Protein AF-A0A925ZG98-F1 (afdb_monomer_lite)

Structure (mmCIF, N/CA/C/O backbone):
data_AF-A0A925ZG98-F1
#
_entry.id   AF-A0A925ZG98-F1
#
loop_
_atom_site.group_PDB
_atom_site.id
_atom_site.type_symbol
_atom_site.label_atom_id
_atom_site.label_alt_id
_atom_site.label_comp_id
_atom_site.label_asym_id
_atom_site.label_entity_id
_atom_site.label_seq_id
_atom_site.pdbx_PDB_ins_code
_atom_site.Cartn_x
_atom_site.Cartn_y
_atom_site.Cartn_z
_atom_site.occupancy
_atom_site.B_iso_or_equiv
_atom_site.auth_seq_id
_atom_site.auth_comp_id
_atom_site.auth_asym_id
_atom_site.auth_atom_id
_atom_site.pdbx_PDB_model_num
ATOM 1 N N . MET A 1 1 ? 15.258 -13.639 16.857 1.00 62.75 1 MET A N 1
ATOM 2 C CA . MET A 1 1 ? 14.236 -13.199 17.836 1.00 62.75 1 MET A CA 1
ATOM 3 C C . MET A 1 1 ? 14.759 -13.497 19.232 1.00 62.75 1 MET A C 1
ATOM 5 O O . MET A 1 1 ? 15.133 -14.637 19.462 1.00 62.75 1 MET A O 1
ATOM 9 N N . THR A 1 2 ? 14.875 -12.512 20.128 1.00 89.50 2 THR A N 1
ATOM 10 C CA . THR A 1 2 ? 15.435 -12.712 21.483 1.00 89.50 2 THR A CA 1
ATOM 11 C C . THR A 1 2 ? 14.334 -12.697 22.547 1.00 89.50 2 THR A C 1
ATOM 13 O O . THR A 1 2 ? 13.261 -12.135 22.326 1.00 89.50 2 THR A O 1
ATOM 16 N N . PHE A 1 3 ? 14.594 -13.296 23.717 1.00 90.00 3 PHE A N 1
ATOM 17 C CA . PHE A 1 3 ? 13.674 -13.312 24.870 1.00 90.00 3 PHE A CA 1
ATOM 18 C C . PHE A 1 3 ? 13.149 -11.907 25.219 1.00 90.00 3 PHE A C 1
ATOM 20 O O . PHE A 1 3 ? 11.959 -11.721 25.458 1.00 90.00 3 PHE A O 1
ATOM 27 N N . ILE A 1 4 ? 14.021 -10.898 25.132 1.00 91.25 4 ILE A N 1
ATOM 28 C CA . ILE A 1 4 ? 13.688 -9.484 25.343 1.00 91.25 4 ILE A CA 1
ATOM 29 C C . ILE A 1 4 ? 12.605 -9.012 24.361 1.00 91.25 4 ILE A C 1
ATOM 31 O O . ILE A 1 4 ? 11.639 -8.372 24.775 1.00 91.25 4 ILE A O 1
ATOM 35 N N . THR A 1 5 ? 12.723 -9.361 23.074 1.00 87.31 5 THR A N 1
ATOM 36 C CA . THR A 1 5 ? 11.720 -9.021 22.052 1.00 87.31 5 THR A CA 1
ATOM 37 C C . THR A 1 5 ? 10.364 -9.646 22.372 1.00 87.31 5 THR A C 1
ATOM 39 O O . THR A 1 5 ? 9.339 -8.979 22.245 1.00 87.31 5 THR A O 1
ATOM 42 N N . VAL A 1 6 ? 10.352 -10.903 22.826 1.00 88.44 6 VAL A N 1
ATOM 43 C CA . VAL A 1 6 ? 9.119 -11.625 23.178 1.00 88.44 6 VAL A CA 1
ATOM 44 C C . VAL A 1 6 ? 8.432 -10.981 24.384 1.00 88.44 6 VAL A C 1
ATOM 46 O O . VAL A 1 6 ? 7.230 -10.727 24.337 1.00 88.44 6 VAL A O 1
ATOM 49 N N . VAL A 1 7 ? 9.184 -10.643 25.437 1.00 92.12 7 VAL A N 1
ATOM 50 C CA . VAL A 1 7 ? 8.639 -9.991 26.642 1.00 92.12 7 VAL A CA 1
ATOM 51 C C . VAL A 1 7 ? 8.071 -8.604 26.325 1.00 92.12 7 VAL A C 1
ATOM 53 O O . VAL A 1 7 ? 6.975 -8.267 26.784 1.00 92.12 7 VAL A O 1
ATOM 56 N N . LEU A 1 8 ? 8.771 -7.811 25.506 1.00 92.81 8 LEU A N 1
ATOM 57 C CA . LEU A 1 8 ? 8.288 -6.505 25.043 1.00 92.81 8 LEU A CA 1
ATOM 58 C C . LEU A 1 8 ? 7.000 -6.642 24.229 1.00 92.81 8 LEU A C 1
ATOM 60 O O . LEU A 1 8 ? 6.016 -5.960 24.519 1.00 92.81 8 LEU A O 1
ATOM 64 N N . PHE A 1 9 ? 6.987 -7.552 23.253 1.00 88.94 9 PHE A N 1
ATOM 65 C CA . PHE A 1 9 ? 5.820 -7.801 22.413 1.00 88.94 9 PHE A CA 1
ATOM 66 C C . PHE A 1 9 ? 4.604 -8.223 23.244 1.00 88.94 9 PHE A C 1
ATOM 68 O O . PHE A 1 9 ? 3.543 -7.610 23.127 1.00 88.94 9 PHE A O 1
ATOM 75 N N . LEU A 1 10 ? 4.763 -9.206 24.137 1.00 88.75 10 LEU A N 1
ATOM 76 C CA . LEU A 1 10 ? 3.681 -9.677 25.005 1.00 88.75 10 LEU A CA 1
ATOM 77 C C . LEU A 1 10 ? 3.183 -8.577 25.951 1.00 88.75 10 LEU A C 1
ATOM 79 O O . LEU A 1 10 ? 1.980 -8.459 26.170 1.00 88.75 10 LEU A O 1
ATOM 83 N N . SER A 1 11 ? 4.076 -7.727 26.463 1.00 90.81 11 SER A N 1
ATOM 84 C CA . SER A 1 11 ? 3.702 -6.595 27.323 1.00 90.81 11 SER A CA 1
ATOM 85 C C . SER A 1 11 ? 2.868 -5.548 26.582 1.00 90.81 11 SER A C 1
ATOM 87 O O . SER A 1 11 ? 1.875 -5.047 27.117 1.00 90.81 11 SER A O 1
ATOM 89 N N . VAL A 1 12 ? 3.250 -5.222 25.342 1.00 86.88 12 VAL A N 1
ATOM 90 C CA . VAL A 1 12 ? 2.480 -4.318 24.475 1.00 86.88 12 VAL A CA 1
ATOM 91 C C . VAL A 1 12 ? 1.137 -4.953 24.120 1.00 86.88 12 VAL A C 1
ATOM 93 O O . VAL A 1 12 ? 0.099 -4.314 24.300 1.00 86.88 12 VAL A O 1
ATOM 96 N N . ALA A 1 13 ? 1.137 -6.221 23.700 1.00 83.50 13 ALA A N 1
ATOM 97 C CA . ALA A 1 13 ? -0.067 -6.962 23.342 1.00 83.50 13 ALA A CA 1
ATOM 98 C C . ALA A 1 13 ? -1.059 -7.024 24.512 1.00 83.50 13 ALA A C 1
ATOM 100 O O . ALA A 1 13 ? -2.221 -6.666 24.339 1.00 83.50 13 ALA A O 1
ATOM 101 N N . ASN A 1 14 ? -0.607 -7.357 25.724 1.00 86.31 14 ASN A N 1
ATOM 102 C CA . ASN A 1 14 ? -1.468 -7.442 26.906 1.00 86.31 14 ASN A CA 1
ATOM 103 C C . ASN A 1 14 ? -2.130 -6.096 27.265 1.00 86.31 14 ASN A C 1
ATOM 105 O O . ASN A 1 14 ? -3.265 -6.058 27.732 1.00 86.31 14 ASN A O 1
ATOM 109 N N . LYS A 1 15 ? -1.464 -4.962 27.004 1.00 83.31 15 LYS A N 1
ATOM 110 C CA . LYS A 1 15 ? -2.055 -3.623 27.203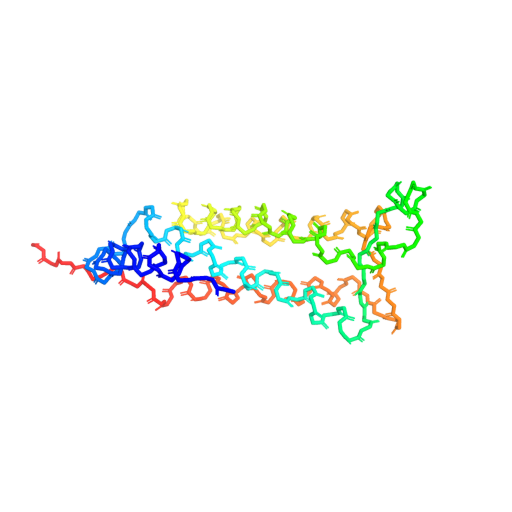 1.00 83.31 15 LYS A CA 1
ATOM 111 C C . LYS A 1 15 ? -2.991 -3.207 26.064 1.00 83.31 15 LYS A C 1
ATOM 113 O O . LYS A 1 15 ? -3.947 -2.462 26.294 1.00 83.31 15 LYS A O 1
ATOM 118 N N . TRP A 1 16 ? -2.712 -3.646 24.840 1.00 78.12 16 TRP A N 1
ATOM 119 C CA . TRP A 1 16 ? -3.431 -3.223 23.638 1.00 78.12 16 TRP A CA 1
ATOM 120 C C . TRP A 1 16 ? -4.683 -4.062 23.366 1.00 78.12 16 TRP A C 1
ATOM 122 O O . TRP A 1 16 ? -5.731 -3.519 23.014 1.00 78.12 16 TRP A O 1
ATOM 132 N N . PHE A 1 17 ? -4.610 -5.375 23.584 1.00 76.88 17 PHE A N 1
ATOM 133 C CA . PHE A 1 17 ? -5.681 -6.326 23.283 1.00 76.88 17 PHE A CA 1
ATOM 134 C C . PHE A 1 17 ? -6.986 -6.029 24.046 1.00 76.88 17 PHE A C 1
ATOM 136 O O . PHE A 1 17 ? -8.048 -6.004 23.422 1.00 76.88 17 PHE A O 1
ATOM 143 N N . PRO A 1 18 ? -6.964 -5.677 25.350 1.00 75.06 18 PRO A N 1
ATOM 144 C CA . PRO A 1 18 ? -8.177 -5.283 26.065 1.00 75.06 18 PRO A CA 1
ATOM 145 C C . PRO A 1 18 ? -8.789 -3.980 25.540 1.00 75.06 18 PRO A C 1
ATOM 147 O O . PRO A 1 18 ? -10.012 -3.837 25.553 1.00 75.06 18 PRO A O 1
ATOM 150 N N . LYS A 1 19 ? -7.967 -3.028 25.064 1.00 71.75 19 LYS A N 1
ATOM 151 C CA . LYS A 1 19 ? -8.457 -1.787 24.437 1.00 71.75 19 LYS A CA 1
ATOM 152 C C . LYS A 1 19 ? -9.140 -2.082 23.105 1.00 71.75 19 LYS A C 1
ATOM 154 O O . LYS A 1 19 ? -10.216 -1.548 22.855 1.00 71.75 19 LYS A O 1
ATOM 159 N N . MET A 1 20 ? -8.554 -2.972 22.306 1.00 68.25 20 MET A N 1
ATOM 160 C CA . MET A 1 20 ? -9.129 -3.438 21.045 1.00 68.25 20 MET A CA 1
ATOM 161 C C . MET A 1 20 ? -10.469 -4.152 21.262 1.00 68.25 20 MET A C 1
ATOM 163 O O . MET A 1 20 ? -11.435 -3.840 20.576 1.00 68.25 20 MET A O 1
ATOM 167 N N . ASN A 1 21 ? -10.547 -5.038 22.259 1.00 67.00 21 ASN A N 1
ATOM 168 C CA . ASN A 1 21 ? -11.744 -5.839 22.513 1.00 67.00 21 ASN A CA 1
ATOM 169 C C . ASN A 1 21 ? -12.887 -5.036 23.168 1.00 67.00 21 ASN A C 1
ATOM 171 O O . ASN A 1 21 ? -14.053 -5.290 22.903 1.00 67.00 21 ASN A O 1
ATOM 175 N N . LYS A 1 22 ? -12.579 -4.049 24.027 1.00 65.06 22 LYS A N 1
ATOM 176 C CA . LYS A 1 22 ? -13.607 -3.313 24.797 1.00 65.06 22 LYS A CA 1
ATOM 177 C C . LYS A 1 22 ? -14.003 -1.956 24.207 1.00 65.06 22 LYS A C 1
ATOM 179 O O . LYS A 1 22 ? -15.097 -1.479 24.499 1.00 65.06 22 LYS A O 1
ATOM 184 N N . ARG A 1 23 ? -13.115 -1.273 23.469 1.00 60.31 23 ARG A N 1
ATOM 185 C CA . ARG A 1 23 ? -13.353 0.074 22.909 1.00 60.31 23 ARG A CA 1
ATOM 186 C C . ARG A 1 23 ? -12.531 0.298 21.637 1.00 60.31 23 ARG A C 1
ATOM 188 O O . ARG A 1 23 ? -11.568 1.063 21.639 1.00 60.31 23 ARG A O 1
ATOM 195 N N . CYS A 1 24 ? -12.941 -0.305 20.525 1.00 63.34 24 CYS A N 1
ATOM 196 C CA . CYS A 1 24 ? -12.301 -0.072 19.227 1.00 63.34 24 CYS A CA 1
ATOM 197 C C . CYS A 1 24 ? -12.782 1.248 18.578 1.00 63.34 24 CYS A C 1
ATOM 199 O O . CYS A 1 24 ? -13.458 1.263 17.549 1.00 63.34 24 CYS A O 1
ATOM 201 N N . TYR A 1 25 ? -12.461 2.380 19.214 1.00 68.19 25 TYR A N 1
ATOM 202 C CA . TYR A 1 25 ? -12.841 3.724 18.764 1.00 68.19 25 TYR A CA 1
ATOM 203 C C . TYR A 1 25 ? -11.631 4.655 18.675 1.00 68.19 25 TYR A C 1
ATOM 205 O O . TYR A 1 25 ? -10.640 4.491 19.387 1.00 68.19 25 TYR A O 1
ATOM 213 N N . GLY A 1 26 ? -11.736 5.667 17.812 1.00 76.50 26 GLY A N 1
ATOM 214 C CA . GLY A 1 26 ? -10.731 6.721 17.678 1.00 76.50 26 GLY A CA 1
ATOM 215 C C . GLY A 1 26 ? -9.362 6.193 17.241 1.00 76.50 26 GLY A C 1
ATOM 216 O O . GLY A 1 26 ? -9.264 5.390 16.312 1.00 76.50 26 GLY A O 1
ATOM 217 N N . LEU A 1 27 ? -8.306 6.642 17.926 1.00 79.00 27 LEU A N 1
ATOM 218 C CA . LEU A 1 27 ? -6.907 6.382 17.563 1.00 79.00 27 LEU A CA 1
ATOM 219 C C . LEU A 1 27 ? -6.539 4.893 17.539 1.00 79.00 27 LEU A C 1
ATOM 221 O O . LEU A 1 27 ? -5.819 4.466 16.645 1.00 79.00 27 LEU A O 1
ATOM 225 N N . THR A 1 28 ? -7.047 4.080 18.470 1.00 80.69 28 THR A N 1
ATOM 226 C CA . THR A 1 28 ? -6.721 2.642 18.508 1.00 80.69 28 THR A CA 1
ATOM 227 C C . THR A 1 28 ? -7.207 1.923 17.251 1.00 80.69 28 THR A C 1
ATOM 229 O O . THR A 1 28 ? -6.475 1.115 16.687 1.00 80.69 28 THR A O 1
ATOM 232 N N . ARG A 1 29 ? -8.408 2.269 16.772 1.00 83.19 29 ARG A N 1
ATOM 233 C CA . ARG A 1 29 ? -8.957 1.754 15.513 1.00 83.19 29 ARG A CA 1
ATOM 234 C C . ARG A 1 29 ? -8.147 2.241 14.309 1.00 83.19 29 ARG A C 1
ATOM 236 O O . ARG A 1 29 ? -7.844 1.435 13.439 1.00 83.19 29 ARG A O 1
ATOM 243 N N . ALA A 1 30 ? -7.774 3.522 14.273 1.00 86.44 30 ALA A N 1
ATOM 244 C CA . ALA A 1 30 ? -6.972 4.081 13.182 1.00 86.44 30 ALA A CA 1
ATOM 245 C C . ALA A 1 30 ? -5.596 3.405 13.070 1.00 86.44 30 ALA A C 1
ATOM 247 O O . ALA A 1 30 ? -5.182 3.049 11.975 1.00 86.44 30 ALA A O 1
ATOM 248 N N . ILE A 1 31 ? -4.922 3.150 14.197 1.00 88.12 31 ILE A N 1
ATOM 249 C CA . ILE A 1 31 ? -3.618 2.473 14.209 1.00 88.12 31 ILE A CA 1
ATOM 250 C C . ILE A 1 31 ? -3.734 1.028 13.706 1.00 88.12 31 ILE A C 1
ATOM 252 O O . ILE A 1 31 ? -2.905 0.588 12.917 1.00 88.12 31 ILE A O 1
ATOM 256 N N . ILE A 1 32 ? -4.768 0.287 14.121 1.00 88.25 32 ILE A N 1
ATOM 257 C CA . ILE A 1 32 ? -4.996 -1.081 13.628 1.00 88.25 32 ILE A CA 1
ATOM 258 C C . ILE A 1 32 ? -5.220 -1.060 12.117 1.00 88.25 32 ILE A C 1
ATOM 260 O O . ILE A 1 32 ? -4.545 -1.780 11.383 1.00 88.25 32 ILE A O 1
ATOM 264 N N . TYR A 1 33 ? -6.124 -0.199 11.649 1.00 90.88 33 TYR A N 1
ATOM 265 C CA . TYR A 1 33 ? -6.393 -0.078 10.224 1.00 90.88 33 TYR A CA 1
ATOM 266 C C . TYR A 1 33 ? -5.190 0.427 9.432 1.00 90.88 33 TYR A C 1
ATOM 268 O O . TYR A 1 33 ? -5.056 0.050 8.281 1.00 90.88 33 TYR A O 1
ATOM 276 N N . TYR A 1 34 ? -4.277 1.186 10.034 1.00 93.06 34 TYR A N 1
ATOM 277 C CA . TYR A 1 34 ? -3.023 1.581 9.397 1.00 93.06 34 TYR A CA 1
ATOM 278 C C . TYR A 1 34 ? -2.112 0.388 9.121 1.00 93.06 34 TYR A C 1
ATOM 280 O O . TYR A 1 34 ? -1.632 0.2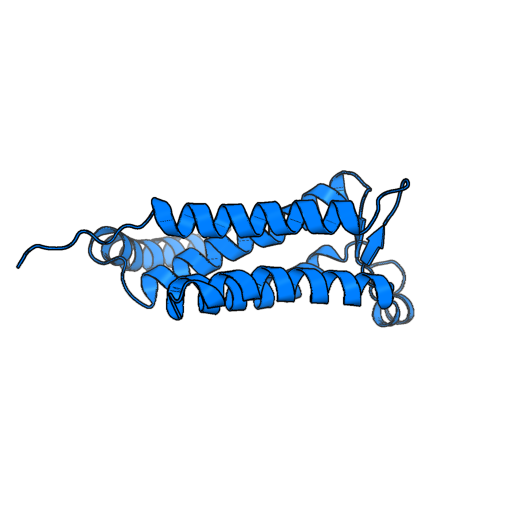33 8.002 1.00 93.06 34 TYR A O 1
ATOM 288 N N . PHE A 1 35 ? -1.941 -0.515 10.085 1.00 91.69 35 PHE A N 1
ATOM 289 C CA . PHE A 1 35 ? -1.173 -1.739 9.845 1.00 91.69 35 PHE A CA 1
ATOM 290 C C . PHE A 1 35 ? -1.861 -2.675 8.843 1.00 91.69 35 PHE A C 1
ATOM 292 O O . PHE A 1 35 ? -1.191 -3.280 8.010 1.00 91.69 35 PHE A O 1
ATOM 299 N N . VAL A 1 36 ? -3.194 -2.762 8.875 1.00 92.31 36 VAL A N 1
ATOM 300 C CA . VAL A 1 36 ? -3.963 -3.529 7.880 1.00 92.31 36 VAL A CA 1
ATOM 301 C C . VAL A 1 36 ? -3.815 -2.916 6.483 1.00 92.31 36 VAL A C 1
ATOM 303 O O . VAL A 1 36 ? -3.515 -3.636 5.535 1.00 92.31 36 VAL A O 1
ATOM 306 N N . ALA A 1 37 ? -3.960 -1.594 6.360 1.00 94.25 37 ALA A N 1
ATOM 307 C CA . ALA A 1 37 ? -3.766 -0.848 5.119 1.00 94.25 37 ALA A CA 1
ATOM 308 C C . ALA A 1 37 ? -2.357 -1.056 4.567 1.00 94.25 37 ALA A C 1
ATOM 310 O O . ALA A 1 37 ? -2.205 -1.298 3.376 1.00 94.25 37 ALA A O 1
ATOM 311 N N . MET A 1 38 ? -1.342 -1.029 5.434 1.00 94.69 38 MET A N 1
ATOM 312 C CA . MET A 1 38 ? 0.045 -1.289 5.057 1.00 94.69 38 MET A CA 1
ATOM 313 C C . MET A 1 38 ? 0.228 -2.649 4.403 1.00 94.69 38 MET A C 1
ATOM 315 O O . MET A 1 38 ? 0.831 -2.739 3.339 1.00 94.69 38 MET A O 1
ATOM 319 N N . ILE A 1 39 ? -0.305 -3.705 5.019 1.00 93.75 39 ILE A N 1
ATOM 320 C CA . ILE A 1 39 ? -0.202 -5.058 4.467 1.00 93.75 39 ILE A CA 1
ATOM 321 C C . ILE A 1 39 ? -0.921 -5.117 3.118 1.00 93.75 39 ILE A C 1
ATOM 323 O O . ILE A 1 39 ? -0.342 -5.575 2.137 1.00 93.75 39 ILE A O 1
ATOM 327 N N . ILE A 1 40 ? -2.154 -4.614 3.052 1.00 94.31 40 ILE A N 1
ATOM 328 C CA . ILE A 1 40 ? -2.989 -4.685 1.850 1.00 94.31 40 ILE A CA 1
ATOM 329 C C . ILE A 1 40 ? -2.365 -3.888 0.696 1.00 94.31 40 ILE A C 1
ATOM 331 O O . ILE A 1 40 ? -2.104 -4.469 -0.351 1.00 94.31 40 ILE A O 1
ATOM 335 N N . ILE A 1 41 ? -2.046 -2.606 0.885 1.00 93.31 41 ILE A N 1
ATOM 336 C CA . ILE A 1 41 ? -1.452 -1.756 -0.165 1.00 93.31 41 ILE A CA 1
ATOM 337 C C . ILE A 1 41 ? -0.072 -2.260 -0.578 1.00 93.31 41 ILE A C 1
ATOM 339 O O . ILE A 1 41 ? 0.300 -2.159 -1.745 1.00 93.31 41 ILE A O 1
ATOM 343 N N . HIS A 1 42 ? 0.708 -2.812 0.356 1.00 93.19 42 HIS A N 1
ATOM 344 C CA . HIS A 1 42 ? 2.036 -3.293 0.010 1.00 93.19 42 HIS A CA 1
ATOM 345 C C . HIS A 1 42 ? 2.020 -4.614 -0.752 1.00 93.19 42 HIS A C 1
ATOM 347 O O . HIS A 1 42 ? 2.937 -4.832 -1.528 1.00 93.19 42 HIS A O 1
ATOM 353 N N . THR A 1 43 ? 0.996 -5.456 -0.593 1.00 92.12 43 THR A N 1
ATOM 354 C CA . THR A 1 43 ? 0.929 -6.817 -1.160 1.00 92.12 43 THR A CA 1
ATOM 355 C C . THR A 1 43 ? 1.054 -6.904 -2.696 1.00 92.12 43 THR A C 1
ATOM 357 O O . THR A 1 43 ? 1.752 -7.805 -3.167 1.00 92.12 43 THR A O 1
ATOM 360 N N . PRO A 1 44 ? 0.462 -6.009 -3.508 1.00 91.69 44 PRO A N 1
ATOM 361 C CA . PRO A 1 44 ? 0.648 -6.013 -4.960 1.00 91.69 44 PRO A CA 1
ATOM 362 C C . PRO A 1 44 ? 2.108 -5.960 -5.424 1.00 91.69 44 PRO A C 1
ATOM 364 O O . PRO A 1 44 ? 2.474 -6.691 -6.340 1.00 91.69 44 PRO A O 1
ATOM 367 N N . ALA A 1 45 ? 2.959 -5.147 -4.789 1.00 90.00 45 ALA A N 1
ATOM 368 C CA . ALA A 1 45 ? 4.354 -4.974 -5.204 1.00 90.00 45 ALA A CA 1
ATOM 369 C C . ALA A 1 45 ? 5.193 -6.272 -5.172 1.00 90.00 45 ALA A C 1
ATOM 371 O O . ALA A 1 45 ? 5.776 -6.601 -6.205 1.00 90.00 45 ALA A O 1
ATOM 372 N N . PRO A 1 46 ? 5.276 -7.038 -4.062 1.00 89.88 46 PRO A N 1
ATOM 373 C CA . PRO A 1 46 ? 5.978 -8.317 -4.036 1.00 89.88 46 PRO A CA 1
ATOM 374 C C . PRO A 1 46 ? 5.342 -9.345 -4.959 1.00 89.88 46 PRO A C 1
ATOM 376 O O . PRO A 1 46 ? 6.078 -10.102 -5.578 1.00 89.88 46 PRO A O 1
ATOM 379 N N . ILE A 1 47 ? 4.012 -9.375 -5.095 1.00 90.81 47 ILE A N 1
ATOM 380 C CA . ILE A 1 47 ? 3.357 -10.315 -6.015 1.00 90.81 47 ILE A CA 1
ATOM 381 C C . ILE A 1 47 ? 3.789 -10.029 -7.456 1.00 90.81 47 ILE A C 1
ATOM 383 O O . ILE A 1 47 ? 4.246 -10.934 -8.149 1.00 90.81 47 ILE A O 1
ATOM 387 N N . LEU A 1 48 ? 3.693 -8.775 -7.902 1.00 90.38 48 LEU A N 1
ATOM 388 C CA . LEU A 1 48 ? 4.062 -8.390 -9.264 1.00 90.38 48 LEU A CA 1
ATOM 389 C C . LEU A 1 48 ? 5.564 -8.532 -9.530 1.00 90.38 48 LEU A C 1
ATOM 391 O O . LEU A 1 48 ? 5.946 -8.903 -10.641 1.00 90.38 48 LEU A O 1
ATOM 395 N N . LEU A 1 49 ? 6.397 -8.310 -8.510 1.00 88.81 49 LEU A N 1
ATOM 396 C CA . LEU A 1 49 ? 7.834 -8.565 -8.580 1.00 88.81 49 LEU A CA 1
ATOM 397 C C . LEU A 1 49 ? 8.143 -10.056 -8.740 1.00 88.81 49 LEU A C 1
ATOM 399 O O . LEU A 1 49 ? 8.921 -10.428 -9.613 1.00 88.81 49 LEU A O 1
ATOM 403 N N . LEU A 1 50 ? 7.523 -10.917 -7.930 1.00 88.62 50 LEU A N 1
ATOM 404 C CA . LEU A 1 50 ? 7.722 -12.369 -8.000 1.00 88.62 50 LEU A CA 1
ATOM 405 C C . LEU A 1 50 ? 7.226 -12.962 -9.323 1.00 88.62 50 LEU A C 1
ATOM 407 O O . LEU A 1 50 ? 7.777 -13.952 -9.793 1.00 88.62 50 LEU A O 1
ATOM 411 N N . LEU A 1 51 ? 6.210 -12.348 -9.932 1.00 88.94 51 LEU A N 1
ATOM 412 C CA . LEU A 1 51 ? 5.712 -12.718 -11.257 1.00 88.94 51 LEU A CA 1
ATOM 413 C C . LEU A 1 51 ? 6.570 -12.171 -12.412 1.00 88.94 51 LEU A C 1
ATOM 415 O O . LEU A 1 51 ? 6.229 -12.415 -13.570 1.00 88.94 51 LEU A O 1
ATOM 419 N N . GLY A 1 52 ? 7.632 -11.408 -12.123 1.00 86.94 52 GLY A N 1
ATOM 420 C CA . GLY A 1 52 ? 8.480 -10.776 -13.139 1.00 86.94 52 GLY A CA 1
ATOM 421 C C . GLY A 1 52 ? 7.757 -9.713 -13.971 1.00 86.94 52 GLY A C 1
ATOM 422 O O . GLY A 1 52 ? 8.202 -9.373 -15.057 1.00 86.94 52 GLY A O 1
ATOM 423 N N . LYS A 1 53 ? 6.611 -9.200 -13.504 1.00 89.50 53 LYS A N 1
ATOM 424 C CA . LYS A 1 53 ? 5.791 -8.234 -14.261 1.00 89.50 53 LYS A CA 1
ATOM 425 C C . LYS A 1 53 ? 6.165 -6.794 -13.992 1.00 89.50 53 LYS A C 1
ATOM 427 O O . LYS A 1 53 ? 5.925 -5.920 -14.824 1.00 89.50 53 LYS A O 1
ATOM 432 N N . GLN A 1 54 ? 6.736 -6.548 -12.823 1.00 87.56 54 GLN A N 1
ATOM 433 C CA . GLN A 1 54 ? 7.035 -5.212 -12.365 1.00 87.56 54 GLN A CA 1
ATOM 434 C C . GLN A 1 54 ? 8.239 -5.222 -11.444 1.00 87.56 54 GLN A C 1
ATOM 436 O O . GLN A 1 54 ? 8.300 -6.006 -10.502 1.00 87.56 54 GLN A O 1
ATOM 441 N N . TYR A 1 55 ? 9.137 -4.269 -11.631 1.00 86.06 55 TYR A N 1
ATOM 442 C CA . TYR A 1 55 ? 10.129 -3.942 -10.624 1.00 86.06 55 TYR A CA 1
ATOM 443 C C . TYR A 1 55 ? 10.249 -2.433 -10.498 1.00 86.06 55 TYR A C 1
ATOM 445 O O . TYR A 1 55 ? 9.884 -1.665 -11.389 1.00 86.06 55 TYR A O 1
ATOM 453 N N . TYR A 1 56 ? 10.719 -2.005 -9.337 1.00 82.69 56 TYR A N 1
ATOM 454 C CA . TYR A 1 56 ? 11.030 -0.606 -9.116 1.00 82.69 56 TYR A CA 1
ATOM 455 C C . TYR A 1 56 ? 12.533 -0.396 -9.351 1.00 82.69 56 TYR A C 1
ATOM 457 O O . TYR A 1 56 ? 13.329 -1.325 -9.194 1.00 82.69 56 TYR A O 1
ATOM 465 N N . GLN A 1 57 ? 12.944 0.811 -9.711 1.00 79.69 57 GLN A N 1
ATOM 466 C CA . GLN A 1 57 ? 14.344 1.219 -9.838 1.00 79.69 57 GLN A CA 1
ATOM 467 C C . GLN A 1 57 ? 14.430 2.720 -9.567 1.00 79.69 57 GLN A C 1
ATOM 469 O O . GLN A 1 57 ? 13.529 3.459 -9.920 1.00 79.69 57 GLN A O 1
ATOM 474 N N . ILE A 1 58 ? 15.494 3.220 -8.946 1.00 74.56 58 ILE A N 1
ATOM 475 C CA . ILE A 1 58 ? 15.746 4.668 -8.912 1.00 74.56 58 ILE A CA 1
ATOM 476 C C . ILE A 1 58 ? 17.057 4.906 -9.640 1.00 74.56 58 ILE A C 1
ATOM 478 O O . ILE A 1 58 ? 18.112 4.528 -9.140 1.00 74.56 58 ILE A O 1
ATOM 482 N N . SER A 1 59 ? 16.995 5.543 -10.810 1.00 67.00 59 SER A N 1
ATOM 483 C CA . SER A 1 59 ? 18.158 5.797 -11.673 1.00 67.00 59 SER A CA 1
ATOM 484 C C . SER A 1 59 ? 19.294 6.527 -10.949 1.00 67.00 59 SER A C 1
ATOM 486 O O . SER A 1 59 ? 20.455 6.169 -11.114 1.00 67.00 59 SER A O 1
ATOM 488 N N . VAL A 1 60 ? 18.967 7.486 -10.073 1.00 64.44 60 VAL A N 1
ATOM 489 C CA . VAL A 1 60 ? 19.949 8.212 -9.247 1.00 64.44 60 VAL A CA 1
ATOM 490 C C . VAL A 1 60 ? 20.710 7.270 -8.311 1.00 64.44 60 VAL A C 1
ATOM 492 O O . VAL A 1 60 ? 21.925 7.377 -8.194 1.00 64.44 60 VAL A O 1
ATOM 495 N N . ILE A 1 61 ? 20.013 6.330 -7.669 1.00 64.44 61 ILE A N 1
ATOM 496 C CA . ILE A 1 61 ? 20.622 5.357 -6.751 1.00 64.44 61 ILE A CA 1
ATOM 497 C C . ILE A 1 61 ? 21.398 4.304 -7.545 1.00 64.44 61 ILE A C 1
ATOM 499 O O . ILE A 1 61 ? 22.504 3.942 -7.153 1.00 64.44 61 ILE A O 1
ATOM 503 N N . ASN A 1 62 ? 20.863 3.871 -8.689 1.00 65.00 62 ASN A N 1
ATOM 504 C CA . ASN A 1 62 ? 21.506 2.888 -9.558 1.00 65.00 62 ASN A CA 1
ATOM 505 C C . ASN A 1 62 ? 22.840 3.401 -10.119 1.00 65.00 62 ASN A C 1
ATOM 507 O O . ASN A 1 62 ? 23.821 2.668 -10.158 1.00 65.00 62 ASN A O 1
ATOM 511 N N . ASN A 1 63 ? 22.902 4.686 -10.478 1.00 64.88 63 ASN A N 1
ATOM 512 C CA . ASN A 1 63 ? 24.129 5.322 -10.955 1.00 64.88 63 ASN A CA 1
ATOM 513 C C . ASN A 1 63 ? 25.187 5.496 -9.852 1.00 64.88 63 ASN A C 1
ATOM 515 O O . ASN A 1 63 ? 26.368 5.617 -10.163 1.00 64.88 63 ASN A O 1
ATOM 519 N N . LEU A 1 64 ? 24.780 5.535 -8.578 1.00 64.12 64 LEU A N 1
ATOM 520 C CA . LEU A 1 64 ? 25.656 5.862 -7.445 1.00 64.12 64 LEU A CA 1
ATOM 521 C C . LEU A 1 64 ? 26.122 4.619 -6.669 1.00 64.12 64 LEU A C 1
ATOM 523 O O . LEU A 1 64 ? 27.221 4.614 -6.123 1.00 64.12 64 LEU A O 1
ATOM 527 N N . LEU A 1 65 ? 25.302 3.563 -6.630 1.00 61.66 65 LEU A N 1
ATOM 528 C CA . LEU A 1 65 ? 25.558 2.320 -5.891 1.00 61.66 65 LEU A CA 1
ATOM 529 C C . LEU A 1 65 ? 25.594 1.070 -6.791 1.00 61.66 65 LEU A C 1
ATOM 531 O O . LEU A 1 65 ? 25.782 -0.033 -6.282 1.00 61.66 65 LEU A O 1
ATOM 535 N N . GLY A 1 66 ? 25.442 1.224 -8.111 1.00 56.06 66 GLY A N 1
ATOM 536 C CA . GLY A 1 66 ? 25.359 0.118 -9.071 1.00 56.06 66 GLY A CA 1
ATOM 537 C C . GLY A 1 66 ? 24.052 -0.682 -8.973 1.00 56.06 66 GLY A C 1
ATOM 538 O O . GLY A 1 66 ? 23.208 -0.424 -8.114 1.00 56.06 66 GLY A O 1
ATOM 539 N N . ASP A 1 67 ? 23.917 -1.714 -9.814 1.00 58.62 67 ASP A N 1
ATOM 540 C CA . ASP A 1 67 ? 22.749 -2.621 -9.902 1.00 58.62 67 ASP A CA 1
ATOM 541 C C . ASP A 1 67 ? 22.478 -3.460 -8.629 1.00 58.62 67 ASP A C 1
ATOM 543 O O . ASP A 1 67 ? 21.601 -4.329 -8.605 1.00 58.62 67 ASP A O 1
ATOM 547 N N . LEU A 1 68 ? 23.187 -3.186 -7.527 1.00 52.06 68 LEU A N 1
ATOM 548 C CA . LEU A 1 68 ? 22.965 -3.793 -6.210 1.00 52.06 68 LEU A CA 1
ATOM 549 C C . LEU A 1 68 ? 21.527 -3.585 -5.699 1.00 52.06 68 LEU A C 1
ATOM 551 O O . LEU A 1 68 ? 21.045 -4.368 -4.882 1.00 52.06 68 LEU A O 1
ATOM 555 N N . TYR A 1 69 ? 20.819 -2.572 -6.212 1.00 53.88 69 TYR A N 1
ATOM 556 C CA . TYR A 1 69 ? 19.441 -2.232 -5.844 1.00 53.88 69 TYR A CA 1
ATOM 557 C C . TYR A 1 69 ? 18.386 -2.670 -6.865 1.00 53.88 69 TYR A C 1
ATOM 559 O O . TYR A 1 69 ? 17.300 -2.097 -6.917 1.00 53.88 69 TYR A O 1
ATOM 567 N N . ARG A 1 70 ? 18.623 -3.761 -7.607 1.00 52.38 70 ARG A N 1
ATOM 568 C CA . ARG A 1 70 ? 17.544 -4.424 -8.370 1.00 52.38 70 ARG A CA 1
ATOM 569 C C . ARG A 1 70 ? 16.358 -4.853 -7.476 1.00 52.38 70 ARG A C 1
ATOM 571 O O . ARG A 1 70 ? 15.260 -5.075 -7.973 1.00 52.38 70 ARG A O 1
ATOM 578 N N . SER A 1 71 ? 16.540 -4.898 -6.148 1.00 56.69 71 SER A N 1
ATOM 579 C CA . SER A 1 71 ? 15.467 -5.079 -5.158 1.00 56.69 71 SER A CA 1
ATOM 580 C C . SER A 1 71 ? 14.955 -3.746 -4.593 1.00 56.69 71 SER A C 1
ATOM 582 O O . SER A 1 71 ? 15.153 -3.390 -3.430 1.00 56.69 71 SER A O 1
ATOM 584 N N . SER A 1 72 ? 14.234 -3.001 -5.423 1.00 63.69 72 SER A N 1
ATOM 585 C CA . SER A 1 72 ? 13.577 -1.739 -5.052 1.00 63.69 72 SER A CA 1
ATOM 586 C C . SER A 1 72 ? 12.299 -1.915 -4.226 1.00 63.69 72 SER A C 1
ATOM 588 O O . SER A 1 72 ? 11.530 -0.967 -4.041 1.00 63.69 72 SER A O 1
ATOM 590 N N . ILE A 1 73 ? 12.067 -3.116 -3.686 1.00 73.50 73 ILE A N 1
ATOM 591 C CA . ILE A 1 73 ? 10.906 -3.376 -2.839 1.00 73.50 73 ILE A CA 1
ATOM 592 C C . ILE A 1 73 ? 11.003 -2.633 -1.499 1.00 73.50 73 ILE A C 1
ATOM 594 O O . ILE A 1 73 ? 10.003 -2.174 -0.950 1.00 73.50 73 ILE A O 1
ATOM 598 N N . THR A 1 74 ? 12.227 -2.435 -1.005 1.00 75.12 74 THR A N 1
ATOM 599 C CA . THR A 1 74 ? 12.499 -1.650 0.205 1.00 75.12 74 THR A CA 1
ATOM 600 C C . THR A 1 74 ? 12.185 -0.172 -0.008 1.00 75.12 74 THR A C 1
ATOM 602 O O . THR A 1 74 ? 11.723 0.501 0.904 1.00 75.12 74 THR A O 1
ATOM 605 N N . ILE A 1 75 ? 12.401 0.341 -1.221 1.00 75.06 75 ILE A N 1
ATOM 606 C CA . ILE A 1 75 ? 12.127 1.738 -1.567 1.00 75.06 75 ILE A CA 1
ATOM 607 C C . ILE A 1 75 ? 10.616 1.955 -1.667 1.00 75.06 75 ILE A C 1
ATOM 609 O O . ILE A 1 75 ? 10.081 2.838 -0.996 1.00 75.06 75 ILE A O 1
ATOM 613 N N . ILE A 1 76 ? 9.908 1.111 -2.430 1.00 84.38 76 ILE A N 1
ATOM 614 C CA . ILE A 1 76 ? 8.447 1.214 -2.564 1.00 84.38 76 ILE A CA 1
ATOM 615 C C . ILE A 1 76 ? 7.721 0.992 -1.231 1.00 84.38 76 ILE A C 1
ATOM 617 O O . ILE A 1 76 ? 6.664 1.573 -0.998 1.00 84.38 76 ILE A O 1
ATOM 621 N N . PHE A 1 77 ? 8.312 0.229 -0.307 1.00 87.69 77 PHE A N 1
ATOM 622 C CA . PHE A 1 77 ? 7.778 0.059 1.042 1.00 87.69 77 PHE A CA 1
ATOM 623 C C . PHE A 1 77 ? 7.549 1.394 1.767 1.00 87.69 77 PHE A C 1
ATOM 625 O O . PHE A 1 77 ? 6.491 1.578 2.367 1.00 87.69 77 PHE A O 1
ATOM 632 N N . PHE A 1 78 ? 8.482 2.350 1.677 1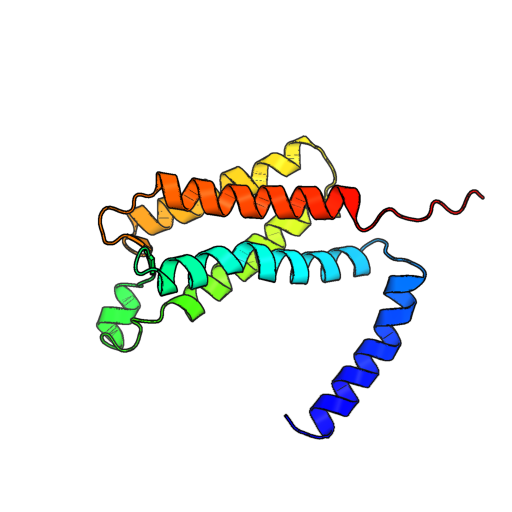.00 87.31 78 PHE A N 1
ATOM 633 C CA . PHE A 1 78 ? 8.313 3.668 2.303 1.00 87.31 78 PHE A CA 1
ATOM 634 C C . PHE A 1 78 ? 7.210 4.496 1.642 1.00 87.31 78 PHE A C 1
ATOM 636 O O . PHE A 1 78 ? 6.490 5.221 2.326 1.00 87.31 78 PHE A O 1
ATOM 643 N N . TYR A 1 79 ? 7.033 4.369 0.329 1.00 88.00 79 TYR A N 1
ATOM 644 C CA . TYR A 1 79 ? 5.927 5.027 -0.362 1.00 88.00 79 TYR A CA 1
ATOM 645 C C . TYR A 1 79 ? 4.580 4.447 0.069 1.00 88.00 79 TYR A C 1
ATOM 647 O O . TYR A 1 79 ? 3.683 5.206 0.427 1.00 88.00 79 TYR A O 1
ATOM 655 N N . HIS A 1 80 ? 4.465 3.119 0.153 1.00 92.19 80 HIS A N 1
ATOM 656 C CA . HIS A 1 80 ? 3.260 2.464 0.670 1.00 92.19 80 HIS A CA 1
ATOM 657 C C . HIS A 1 80 ? 2.999 2.802 2.152 1.00 92.19 80 HIS A C 1
ATOM 659 O O . HIS A 1 80 ? 1.847 2.847 2.585 1.00 92.19 80 HIS A O 1
ATOM 665 N N . LEU A 1 81 ? 4.044 3.121 2.927 1.00 92.56 81 LEU A N 1
ATOM 666 C CA . LEU A 1 81 ? 3.933 3.659 4.289 1.00 92.56 81 LEU A CA 1
ATOM 667 C C . LEU A 1 81 ? 3.192 4.995 4.320 1.00 92.56 81 LEU A C 1
ATOM 669 O O . LEU A 1 81 ? 2.253 5.171 5.096 1.00 92.56 81 LEU A O 1
ATOM 673 N N . VAL A 1 82 ? 3.547 5.914 3.428 1.00 92.81 82 VAL A N 1
ATOM 674 C CA . VAL A 1 82 ? 2.836 7.193 3.303 1.00 92.81 82 VAL A CA 1
ATOM 675 C C . VAL A 1 82 ? 1.434 6.992 2.720 1.00 92.81 82 VAL A C 1
ATOM 677 O O . VAL A 1 82 ? 0.468 7.559 3.226 1.00 92.81 82 VAL A O 1
ATOM 680 N N . GLU A 1 83 ? 1.293 6.157 1.692 1.00 92.12 83 GLU A N 1
ATOM 681 C CA . GLU A 1 83 ? 0.011 5.896 1.028 1.00 92.12 83 GLU A CA 1
ATOM 682 C C . GLU A 1 83 ? -1.014 5.261 1.977 1.00 92.12 83 GLU A C 1
ATOM 684 O O . GLU A 1 83 ? -2.158 5.704 2.040 1.00 92.12 83 GLU A O 1
ATOM 689 N N . SER A 1 84 ? -0.600 4.291 2.793 1.00 94.1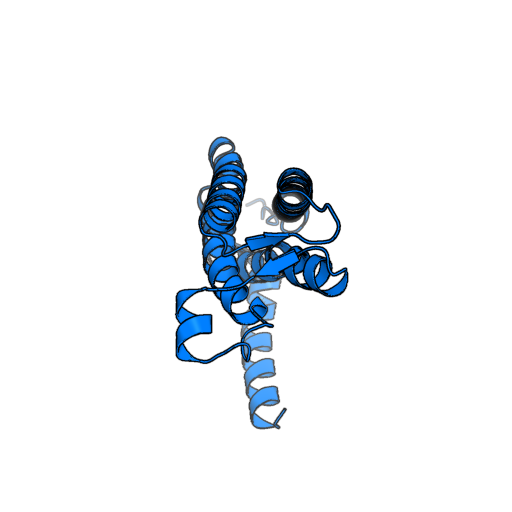2 84 SER A N 1
ATOM 690 C CA . SER A 1 84 ? -1.461 3.671 3.808 1.00 94.12 84 SER A CA 1
ATOM 691 C C . SER A 1 84 ? -1.874 4.643 4.911 1.00 94.12 84 SER A C 1
ATOM 693 O O . SER A 1 84 ? -3.016 4.594 5.376 1.00 94.12 84 SER A O 1
ATOM 695 N N . PHE A 1 85 ? -0.990 5.567 5.302 1.00 93.62 85 PHE A N 1
ATOM 696 C CA . PHE A 1 85 ? -1.336 6.635 6.234 1.00 93.62 85 PHE A CA 1
ATOM 697 C C . PHE A 1 85 ? -2.439 7.526 5.654 1.00 93.62 85 PHE A C 1
ATOM 699 O O . PHE A 1 85 ? -3.442 7.785 6.325 1.00 93.62 85 PHE A O 1
ATOM 706 N N . LEU A 1 86 ? -2.290 7.943 4.393 1.00 93.38 86 LEU A N 1
ATOM 707 C CA . LEU A 1 86 ? -3.300 8.731 3.689 1.00 93.38 86 LEU A CA 1
ATOM 708 C C . LEU A 1 86 ? -4.609 7.947 3.538 1.00 93.38 86 LEU A C 1
ATOM 710 O O . LEU A 1 86 ? -5.673 8.486 3.844 1.00 93.38 86 LEU A O 1
ATOM 714 N N . LEU A 1 87 ? -4.549 6.667 3.161 1.00 93.00 87 LEU A N 1
ATOM 715 C CA . LEU A 1 87 ? -5.726 5.809 3.032 1.00 93.00 87 LEU A CA 1
ATOM 716 C C . LEU A 1 87 ? -6.538 5.785 4.333 1.00 93.00 87 LEU A C 1
ATOM 718 O O . LEU A 1 87 ? -7.743 6.036 4.310 1.00 93.00 87 LEU A O 1
ATOM 722 N N . VAL A 1 88 ? -5.890 5.567 5.480 1.00 92.31 88 VAL A N 1
ATOM 723 C CA . VAL A 1 88 ? -6.558 5.572 6.794 1.00 92.31 88 VAL A CA 1
ATOM 724 C C . VAL A 1 88 ? -7.075 6.952 7.180 1.00 92.31 88 VAL A C 1
ATOM 726 O O . VAL A 1 88 ? -8.165 7.061 7.746 1.00 92.31 88 VAL A O 1
ATOM 729 N N . LEU A 1 89 ? -6.328 8.015 6.881 1.00 91.19 89 LEU A N 1
ATOM 730 C CA . LEU A 1 89 ? -6.759 9.381 7.162 1.00 91.19 89 LEU A CA 1
ATOM 731 C C . LEU A 1 89 ? -8.077 9.701 6.441 1.00 91.19 89 LEU A C 1
ATOM 733 O O . LEU A 1 89 ? -9.030 10.176 7.067 1.00 91.19 89 LEU A O 1
ATOM 737 N N . PHE A 1 90 ? -8.158 9.396 5.146 1.00 90.25 90 PHE A N 1
ATOM 738 C CA . PHE A 1 90 ? -9.330 9.708 4.330 1.00 90.25 90 PHE A CA 1
ATOM 739 C C . PHE A 1 90 ? -10.520 8.788 4.604 1.00 90.25 90 PHE A C 1
ATOM 741 O O . PHE A 1 90 ? -11.652 9.267 4.671 1.00 90.25 90 PHE A O 1
ATOM 748 N N . THR A 1 91 ? -10.280 7.497 4.830 1.00 87.81 91 THR A N 1
ATOM 749 C CA . THR A 1 91 ? -11.361 6.512 4.997 1.00 87.81 91 THR A CA 1
ATOM 750 C C . THR A 1 91 ? -11.794 6.360 6.459 1.00 87.81 91 THR A C 1
ATOM 752 O O . THR A 1 91 ? -12.975 6.495 6.772 1.00 87.81 91 THR A O 1
ATOM 755 N N . CYS A 1 92 ? -10.858 6.156 7.393 1.00 86.25 92 CYS A N 1
ATOM 756 C CA . CYS A 1 92 ? -11.178 5.842 8.788 1.00 86.25 92 CYS A CA 1
ATOM 757 C C . CYS A 1 92 ? -11.384 7.081 9.674 1.00 86.25 92 CYS A C 1
ATOM 759 O O . CYS A 1 92 ? -12.160 7.016 10.636 1.00 86.25 92 CYS A O 1
ATOM 761 N N . ILE A 1 93 ? -10.659 8.182 9.419 1.00 85.38 93 ILE A N 1
ATOM 762 C CA . ILE A 1 93 ? -10.666 9.377 10.288 1.00 85.38 93 ILE A CA 1
ATOM 763 C C . ILE A 1 93 ? -11.667 10.420 9.788 1.00 85.38 93 ILE A C 1
ATOM 765 O O . ILE A 1 93 ? -12.546 10.825 10.550 1.00 85.38 93 ILE A O 1
ATOM 769 N N . LEU A 1 94 ? -11.560 10.842 8.523 1.00 85.62 94 LEU A N 1
ATOM 770 C CA . LEU A 1 94 ? -12.415 11.894 7.964 1.00 85.62 94 LEU A CA 1
ATOM 771 C C . LEU A 1 94 ? -13.862 11.432 7.727 1.00 85.62 94 LEU A C 1
ATOM 773 O O . LEU A 1 94 ? -14.772 12.252 7.840 1.00 85.62 94 LEU A O 1
ATOM 777 N N . LYS A 1 95 ? -14.084 10.136 7.457 1.00 74.69 95 LYS A N 1
ATOM 778 C CA . LYS A 1 95 ? -15.401 9.458 7.411 1.00 74.69 95 LYS A CA 1
ATOM 779 C C . LYS A 1 95 ? -16.474 10.101 6.520 1.00 74.69 95 LYS A C 1
ATOM 781 O O . LYS A 1 95 ? -17.663 9.852 6.723 1.00 74.69 95 LYS A O 1
ATOM 786 N N . LYS A 1 96 ? -16.106 10.930 5.540 1.00 82.75 96 LYS A N 1
ATOM 787 C CA . LYS A 1 96 ? -17.068 11.428 4.543 1.00 82.75 96 LYS A CA 1
ATOM 788 C C . LYS A 1 96 ? -16.903 10.634 3.261 1.00 82.75 96 LYS A C 1
ATOM 790 O O . LYS A 1 96 ? -15.783 10.448 2.802 1.00 82.75 96 LYS A O 1
ATOM 795 N N . TRP A 1 97 ? -18.023 10.235 2.666 1.00 79.81 97 TRP A N 1
ATOM 796 C CA . TRP A 1 97 ? -18.045 9.367 1.488 1.00 79.81 97 TRP A CA 1
ATOM 797 C C . TRP A 1 97 ? -17.202 9.901 0.318 1.00 79.81 97 TRP A C 1
ATOM 799 O O . TRP A 1 97 ? -16.482 9.144 -0.317 1.00 79.81 97 TRP A O 1
ATOM 809 N N . TYR A 1 98 ? -17.196 11.217 0.085 1.00 84.25 98 TYR A N 1
ATOM 810 C CA . TYR A 1 98 ? -16.395 11.817 -0.987 1.00 84.25 98 TYR A CA 1
ATOM 811 C C . TYR A 1 98 ? -14.875 11.742 -0.749 1.00 84.25 98 TYR A C 1
ATOM 813 O O . TYR A 1 98 ? -14.109 11.758 -1.709 1.00 84.25 98 TYR A O 1
ATOM 821 N N . TRP A 1 99 ? -14.420 11.632 0.505 1.00 88.06 99 TRP A N 1
ATOM 822 C CA . TRP A 1 99 ? -13.000 11.430 0.808 1.00 88.06 99 TRP A CA 1
ATOM 823 C C . TRP A 1 99 ? -12.542 10.005 0.490 1.00 88.06 99 TRP A C 1
ATOM 825 O O . TRP A 1 99 ? -11.352 9.803 0.282 1.00 88.06 99 TRP A O 1
ATOM 835 N N . GLU A 1 100 ? -13.456 9.033 0.380 1.00 86.62 100 GLU A N 1
ATOM 836 C CA . GLU A 1 100 ? -13.114 7.650 0.018 1.00 86.62 100 GLU A CA 1
ATOM 837 C C . GLU A 1 100 ? -12.585 7.525 -1.417 1.00 86.62 100 GLU A C 1
ATOM 839 O O . GLU A 1 100 ? -11.894 6.560 -1.718 1.00 86.62 100 GLU A O 1
ATOM 844 N N . ILE A 1 101 ? -12.866 8.501 -2.288 1.00 90.75 101 ILE A N 1
ATOM 845 C CA . ILE A 1 101 ? -12.384 8.529 -3.679 1.00 90.75 101 ILE A CA 1
ATOM 846 C C . ILE A 1 101 ? -10.923 8.997 -3.748 1.00 90.75 101 ILE A C 1
ATOM 848 O O . ILE A 1 101 ? -10.178 8.607 -4.645 1.00 90.75 101 ILE A O 1
ATOM 852 N N . LEU A 1 102 ? -10.483 9.824 -2.796 1.00 92.06 102 LEU A N 1
ATOM 853 C CA . LEU A 1 102 ? -9.162 10.444 -2.849 1.00 92.06 102 LEU A CA 1
ATOM 854 C C . LEU A 1 102 ? -7.996 9.435 -2.834 1.00 92.06 102 LEU A C 1
ATOM 856 O O . LEU A 1 102 ? -7.059 9.641 -3.601 1.00 92.06 102 LEU A O 1
ATOM 860 N N . PRO A 1 103 ? -8.029 8.342 -2.045 1.00 91.75 103 PRO A N 1
ATOM 861 C CA . PRO A 1 103 ? -7.003 7.305 -2.103 1.00 91.75 103 PRO A CA 1
ATOM 862 C C . PRO A 1 103 ? -6.814 6.693 -3.496 1.00 91.75 103 PRO A C 1
ATOM 864 O O . PRO A 1 103 ? -5.673 6.505 -3.900 1.00 91.75 103 PRO A O 1
ATOM 867 N N . PHE A 1 104 ? -7.896 6.476 -4.253 1.00 93.75 104 PHE A N 1
ATOM 868 C CA . PHE A 1 104 ? -7.816 5.993 -5.638 1.00 93.75 104 PHE A CA 1
ATOM 869 C C . PHE A 1 104 ? -7.087 7.014 -6.525 1.00 93.75 104 PHE A C 1
ATOM 871 O O . PHE A 1 104 ? -6.159 6.686 -7.256 1.00 93.75 104 PHE A O 1
ATOM 878 N N . ILE A 1 105 ? -7.448 8.299 -6.412 1.00 94.00 105 ILE A N 1
ATOM 879 C CA . ILE A 1 105 ? -6.801 9.375 -7.182 1.00 94.00 105 ILE A CA 1
ATOM 880 C C . ILE A 1 105 ? -5.305 9.467 -6.848 1.00 94.00 105 ILE A C 1
ATOM 882 O O . ILE A 1 105 ? -4.479 9.611 -7.750 1.00 94.00 105 ILE A O 1
ATOM 886 N N . ILE A 1 106 ? -4.955 9.383 -5.561 1.00 92.75 106 ILE A N 1
ATOM 887 C CA . ILE A 1 106 ? -3.566 9.431 -5.090 1.00 92.75 106 ILE A CA 1
ATOM 888 C C . ILE A 1 106 ? -2.776 8.237 -5.633 1.00 92.75 106 ILE A C 1
ATOM 890 O O . ILE A 1 106 ? -1.669 8.444 -6.129 1.00 92.75 106 ILE A O 1
ATOM 894 N N . SER A 1 107 ? -3.342 7.026 -5.592 1.00 92.88 107 SER A N 1
ATOM 895 C CA . SER A 1 107 ? -2.672 5.820 -6.090 1.00 92.88 107 SER A CA 1
ATOM 896 C C . SER A 1 107 ? -2.419 5.898 -7.596 1.00 92.88 107 SER A C 1
ATOM 898 O O . SER A 1 107 ? -1.276 5.758 -8.043 1.00 92.88 107 SER A O 1
ATOM 900 N N . ILE A 1 108 ? -3.440 6.271 -8.381 1.00 94.56 108 ILE A N 1
ATOM 901 C CA . ILE A 1 108 ? -3.310 6.479 -9.832 1.00 94.56 108 ILE A CA 1
ATOM 902 C C . ILE A 1 108 ? -2.231 7.515 -10.143 1.00 94.56 108 ILE A C 1
ATOM 904 O O . ILE A 1 108 ? -1.376 7.285 -11.006 1.00 94.56 108 ILE A O 1
ATOM 908 N N . ALA A 1 109 ? -2.256 8.657 -9.450 1.00 93.94 109 ALA A N 1
ATOM 909 C CA . ALA A 1 109 ? -1.281 9.719 -9.649 1.00 93.94 109 ALA A CA 1
ATOM 910 C C . ALA A 1 109 ? 0.140 9.244 -9.316 1.00 93.94 109 ALA A C 1
ATOM 912 O O . ALA A 1 109 ? 1.049 9.447 -10.121 1.00 93.94 109 ALA A O 1
ATOM 913 N N . ALA A 1 110 ? 0.330 8.572 -8.178 1.00 91.25 110 ALA A N 1
ATOM 914 C CA . ALA A 1 110 ? 1.630 8.077 -7.735 1.00 91.25 110 ALA A CA 1
ATOM 915 C C . ALA A 1 110 ? 2.216 7.050 -8.713 1.00 91.25 110 ALA A C 1
ATOM 917 O O . ALA A 1 110 ? 3.335 7.236 -9.194 1.00 91.25 110 ALA A O 1
ATOM 918 N N . GLN A 1 111 ? 1.451 6.018 -9.085 1.00 91.25 111 GLN A N 1
ATOM 919 C CA . GLN A 1 111 ? 1.914 4.992 -10.027 1.00 91.25 111 GLN A CA 1
ATOM 920 C C . GLN A 1 111 ? 2.194 5.583 -11.417 1.00 91.25 111 GLN A C 1
ATOM 922 O O . GLN A 1 111 ? 3.184 5.229 -12.057 1.00 91.25 111 GLN A O 1
ATOM 927 N N . SER A 1 112 ? 1.379 6.543 -11.868 1.00 92.62 112 SER A N 1
ATOM 928 C CA . SER A 1 112 ? 1.609 7.246 -13.138 1.00 92.62 112 SER A CA 1
ATOM 929 C C . SER A 1 112 ? 2.880 8.097 -13.111 1.00 92.62 112 SER A C 1
ATOM 931 O O . SER A 1 112 ? 3.621 8.127 -14.095 1.00 92.62 112 SER A O 1
ATOM 933 N N . ILE A 1 113 ? 3.155 8.786 -11.999 1.00 91.31 113 ILE A N 1
ATOM 934 C CA . ILE A 1 113 ? 4.399 9.543 -11.807 1.00 91.31 113 ILE A CA 1
ATOM 935 C C . ILE A 1 113 ? 5.590 8.586 -11.801 1.00 91.31 113 ILE A C 1
ATOM 937 O O . ILE A 1 113 ? 6.567 8.841 -12.502 1.00 91.31 113 ILE A O 1
ATOM 941 N N . PHE A 1 114 ? 5.505 7.462 -11.088 1.00 89.56 114 PHE A N 1
ATOM 942 C CA . PHE A 1 114 ? 6.587 6.480 -11.062 1.00 89.56 114 PHE A CA 1
ATOM 943 C C . PHE A 1 114 ? 6.860 5.879 -12.437 1.00 89.56 114 PHE A C 1
ATOM 945 O O . PHE A 1 114 ? 8.026 5.740 -12.802 1.00 89.56 114 PHE A O 1
ATOM 952 N N . ALA A 1 115 ? 5.823 5.588 -13.224 1.00 90.12 115 ALA A N 1
ATOM 953 C CA . ALA A 1 115 ? 5.994 5.131 -14.600 1.00 90.12 115 ALA A CA 1
ATOM 954 C C . ALA A 1 115 ? 6.693 6.197 -15.460 1.00 90.12 115 ALA A C 1
ATOM 956 O O . ALA A 1 115 ? 7.658 5.897 -16.159 1.00 90.12 115 ALA A O 1
ATOM 957 N N . LYS A 1 116 ? 6.264 7.464 -15.362 1.00 89.81 116 LYS A N 1
ATOM 958 C CA . LYS A 1 116 ? 6.868 8.582 -16.112 1.00 89.81 116 LYS A CA 1
ATOM 959 C C . LYS A 1 116 ? 8.315 8.868 -15.719 1.00 89.81 116 LYS A C 1
ATOM 961 O O . LYS A 1 116 ? 9.109 9.256 -16.565 1.00 89.81 116 LYS A O 1
ATOM 966 N N . MET A 1 117 ? 8.656 8.700 -14.446 1.00 86.69 117 MET A N 1
ATOM 967 C CA . MET A 1 117 ? 10.015 8.905 -13.939 1.00 86.69 117 MET A CA 1
ATOM 968 C C . MET A 1 117 ? 10.938 7.706 -14.197 1.00 86.69 117 MET A C 1
ATOM 970 O O . MET A 1 117 ? 12.073 7.717 -13.727 1.00 86.69 117 MET A O 1
ATOM 974 N N . HIS A 1 118 ? 10.462 6.669 -14.901 1.00 84.44 118 HIS A N 1
ATOM 975 C CA . HIS A 1 118 ? 11.157 5.388 -15.059 1.00 84.44 118 HIS A CA 1
ATOM 976 C C . HIS A 1 118 ? 11.548 4.748 -13.717 1.00 84.44 118 HIS A C 1
ATOM 978 O O . HIS A 1 118 ? 12.523 4.004 -13.632 1.00 84.44 118 HIS A O 1
ATOM 984 N N . ILE A 1 119 ? 10.779 5.051 -12.664 1.00 85.12 119 ILE A N 1
ATOM 985 C CA . ILE A 1 119 ? 10.936 4.436 -11.347 1.00 85.12 119 ILE A CA 1
ATOM 986 C C . ILE A 1 119 ? 10.210 3.097 -11.295 1.00 85.12 119 ILE A C 1
ATOM 988 O O . ILE A 1 119 ? 10.674 2.149 -10.674 1.00 85.12 119 ILE A O 1
ATOM 992 N N . LEU A 1 120 ? 9.050 3.033 -11.939 1.00 87.56 120 LEU A N 1
ATOM 993 C CA . LEU A 1 120 ? 8.247 1.835 -12.101 1.00 87.56 120 LEU A CA 1
ATOM 994 C C . LEU A 1 120 ? 8.519 1.268 -13.493 1.00 87.56 120 LEU A C 1
ATOM 996 O O . LEU A 1 120 ? 8.155 1.894 -14.490 1.00 87.56 120 LEU A O 1
ATOM 1000 N N . ILE A 1 121 ? 9.150 0.099 -13.554 1.00 87.00 121 ILE A N 1
ATOM 1001 C CA . ILE A 1 121 ? 9.478 -0.575 -14.808 1.00 87.00 121 ILE A CA 1
ATOM 1002 C C . ILE A 1 121 ? 8.593 -1.810 -14.951 1.00 87.00 121 ILE A C 1
ATOM 1004 O O . ILE A 1 121 ? 8.383 -2.566 -14.000 1.00 87.00 121 ILE A O 1
ATOM 1008 N N . MET A 1 122 ? 8.040 -1.972 -16.148 1.00 89.94 122 MET A N 1
ATOM 1009 C CA . MET A 1 122 ? 7.131 -3.054 -16.510 1.00 89.94 122 MET A CA 1
ATOM 1010 C C . MET A 1 122 ? 7.811 -3.939 -17.545 1.00 89.94 122 MET A C 1
ATOM 1012 O O . MET A 1 122 ? 8.389 -3.432 -18.506 1.00 89.94 122 MET A O 1
ATOM 1016 N N . GLU A 1 123 ? 7.734 -5.249 -17.341 1.00 87.44 123 GLU A N 1
ATOM 1017 C CA . GLU A 1 123 ? 8.355 -6.262 -18.201 1.00 87.44 123 GLU A CA 1
ATOM 1018 C C . GLU A 1 123 ? 7.303 -7.198 -18.806 1.00 87.44 123 GLU A C 1
ATOM 1020 O O . GLU A 1 123 ? 6.128 -7.169 -18.437 1.00 87.44 123 GLU A O 1
ATOM 1025 N N . ASP A 1 124 ? 7.712 -8.018 -19.777 1.00 84.88 124 ASP A N 1
ATOM 1026 C CA . ASP A 1 124 ? 6.877 -9.049 -20.410 1.00 84.88 124 ASP A CA 1
ATOM 1027 C C . ASP A 1 124 ? 5.550 -8.549 -21.014 1.00 84.88 124 ASP A C 1
ATOM 1029 O O . ASP A 1 124 ? 4.528 -9.239 -20.962 1.00 84.88 124 ASP A O 1
ATOM 1033 N N . GLY A 1 125 ? 5.529 -7.331 -21.560 1.00 83.62 125 GLY A N 1
ATOM 1034 C CA . GLY A 1 125 ? 4.304 -6.738 -22.113 1.00 83.62 125 GLY A CA 1
ATOM 1035 C C . GLY A 1 125 ? 3.262 -6.358 -21.053 1.00 83.62 125 GLY A C 1
ATOM 1036 O O . GLY A 1 125 ? 2.114 -6.069 -21.398 1.00 83.62 125 GLY A O 1
ATOM 1037 N N . TRP A 1 126 ? 3.642 -6.343 -19.771 1.00 91.44 126 TRP A N 1
ATOM 1038 C CA . TRP A 1 126 ? 2.822 -5.786 -18.704 1.00 91.44 126 TRP A CA 1
ATOM 1039 C C . TRP A 1 126 ? 2.625 -4.280 -18.905 1.00 91.44 126 TRP A C 1
ATOM 1041 O O . TRP A 1 126 ? 3.502 -3.583 -19.412 1.00 91.44 126 TRP A O 1
ATOM 1051 N N . ASN A 1 127 ? 1.457 -3.769 -18.520 1.00 91.81 127 ASN A N 1
ATOM 1052 C CA . ASN A 1 127 ? 1.069 -2.385 -18.774 1.00 91.81 127 ASN A CA 1
ATOM 1053 C C . ASN A 1 127 ? 0.561 -1.712 -17.495 1.00 91.81 127 ASN A C 1
ATOM 1055 O O . ASN A 1 127 ? -0.006 -2.362 -16.614 1.00 91.81 127 ASN A O 1
ATOM 1059 N N . LEU A 1 128 ? 0.698 -0.385 -17.438 1.00 91.31 128 LEU A N 1
ATOM 1060 C CA . LEU A 1 128 ? 0.333 0.457 -16.302 1.00 91.31 128 LEU A CA 1
ATOM 1061 C C . LEU A 1 128 ? -1.125 0.266 -15.914 1.00 91.31 128 LEU A C 1
ATOM 1063 O O . LEU A 1 128 ? -1.446 0.228 -14.734 1.00 91.31 128 LEU A O 1
ATOM 1067 N N . VAL A 1 129 ? -1.995 0.083 -16.905 1.00 93.25 129 VAL A N 1
ATOM 1068 C CA . VAL A 1 129 ? -3.423 -0.153 -16.690 1.00 93.25 129 VAL A CA 1
ATOM 1069 C C . VAL A 1 129 ? -3.656 -1.381 -15.804 1.00 93.25 129 VAL A C 1
ATOM 1071 O O . VAL A 1 129 ? -4.449 -1.306 -14.871 1.00 93.25 129 VAL A O 1
ATOM 1074 N N . TYR A 1 130 ? -2.941 -2.488 -16.031 1.00 92.31 130 TYR A N 1
ATOM 1075 C CA . TYR A 1 130 ? -3.089 -3.696 -15.215 1.00 92.31 130 TYR A CA 1
ATOM 1076 C C . TYR A 1 130 ? -2.561 -3.500 -13.795 1.00 92.31 130 TYR A C 1
ATOM 1078 O O . TYR A 1 130 ? -3.217 -3.919 -12.842 1.00 92.31 130 TYR A O 1
ATOM 1086 N N . THR A 1 131 ? -1.421 -2.819 -13.641 1.00 92.00 131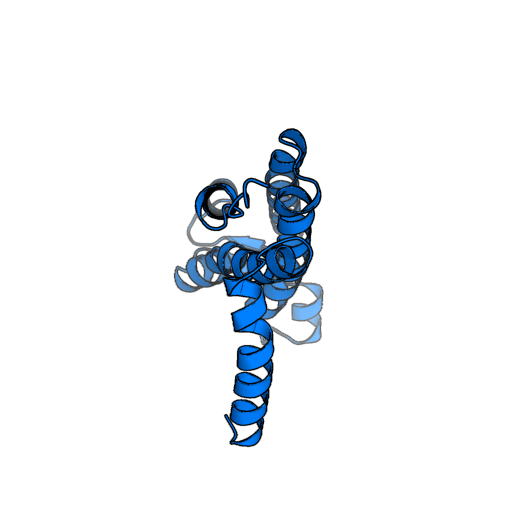 THR A N 1
ATOM 1087 C CA . THR A 1 131 ? -0.909 -2.437 -12.317 1.00 92.00 131 THR A CA 1
ATOM 1088 C C . THR A 1 131 ? -1.936 -1.593 -11.569 1.00 92.00 131 THR A C 1
ATOM 1090 O O . THR A 1 131 ? -2.295 -1.941 -10.449 1.00 92.00 131 THR A O 1
ATOM 1093 N N . LEU A 1 132 ? -2.464 -0.538 -12.196 1.00 94.12 132 LEU A N 1
ATOM 1094 C CA . LEU A 1 132 ? -3.478 0.326 -11.593 1.00 94.12 132 LEU A CA 1
ATOM 1095 C C . LEU A 1 132 ? -4.693 -0.484 -11.139 1.00 94.12 132 LEU A C 1
ATOM 1097 O O . LEU A 1 132 ? -5.065 -0.408 -9.975 1.00 94.12 132 LEU A O 1
ATOM 1101 N N . PHE A 1 133 ? -5.252 -1.336 -12.004 1.00 95.12 133 PHE A N 1
ATOM 1102 C CA . PHE A 1 133 ? -6.394 -2.176 -11.631 1.00 95.12 133 PHE A CA 1
ATOM 1103 C C . PHE A 1 133 ? -6.127 -3.039 -10.397 1.00 95.12 133 PHE A C 1
ATOM 1105 O O . PHE A 1 133 ? -6.989 -3.125 -9.525 1.00 95.12 133 PHE A O 1
ATOM 1112 N N . ILE A 1 134 ? -4.948 -3.660 -10.299 1.00 94.56 134 ILE A N 1
ATOM 1113 C CA . ILE A 1 134 ? -4.595 -4.460 -9.123 1.00 94.56 134 ILE A CA 1
ATOM 1114 C C . ILE A 1 134 ? -4.551 -3.571 -7.881 1.00 94.56 134 ILE A C 1
ATOM 1116 O O . ILE A 1 134 ? -5.207 -3.887 -6.894 1.00 94.56 134 ILE A O 1
ATOM 1120 N N . TYR A 1 135 ? -3.836 -2.450 -7.923 1.00 93.12 135 TYR A N 1
ATOM 1121 C CA . TYR A 1 135 ? -3.735 -1.549 -6.774 1.00 93.12 135 TYR A CA 1
ATOM 1122 C C . TYR A 1 135 ? -5.107 -1.022 -6.321 1.00 93.12 135 TYR A C 1
ATOM 1124 O O . TYR A 1 135 ? -5.421 -1.084 -5.128 1.00 93.12 135 TYR A O 1
ATOM 1132 N N . GLU A 1 136 ? -5.975 -0.629 -7.257 1.00 94.81 136 GLU A N 1
ATOM 1133 C CA . GLU A 1 136 ? -7.324 -0.157 -6.928 1.00 94.81 136 GLU A CA 1
ATOM 1134 C C . GLU A 1 136 ? -8.207 -1.253 -6.313 1.00 94.81 136 GLU A C 1
ATOM 1136 O O . GLU A 1 136 ? -8.999 -0.974 -5.410 1.00 94.81 136 GLU A O 1
ATOM 1141 N N . ILE A 1 137 ? -8.060 -2.516 -6.738 1.00 95.88 137 ILE A N 1
ATOM 1142 C CA . ILE A 1 137 ? -8.762 -3.651 -6.114 1.00 95.88 137 ILE A CA 1
ATOM 1143 C C . ILE A 1 137 ? -8.352 -3.792 -4.644 1.00 95.88 137 ILE A C 1
ATOM 1145 O O . ILE A 1 137 ? -9.211 -4.003 -3.786 1.00 95.88 137 ILE A O 1
ATOM 1149 N N . PHE A 1 138 ? -7.064 -3.647 -4.328 1.00 95.44 138 PHE A N 1
ATOM 1150 C CA . PHE A 1 138 ? -6.577 -3.740 -2.949 1.00 95.44 138 PHE A CA 1
ATOM 1151 C C . PHE A 1 138 ? -7.055 -2.557 -2.091 1.00 95.44 138 PHE A C 1
ATOM 1153 O O . PHE A 1 138 ? -7.471 -2.759 -0.947 1.00 95.44 138 PHE A O 1
ATOM 1160 N N . ILE A 1 139 ? -7.097 -1.339 -2.640 1.00 94.50 139 ILE A N 1
ATOM 1161 C CA . ILE A 1 139 ? -7.684 -0.172 -1.957 1.00 94.50 139 ILE A CA 1
ATOM 1162 C C . ILE A 1 139 ? -9.181 -0.392 -1.694 1.00 94.50 139 ILE A C 1
ATOM 1164 O O . ILE A 1 139 ? -9.654 -0.194 -0.571 1.00 94.50 139 ILE A O 1
ATOM 1168 N N . ALA A 1 140 ? -9.928 -0.865 -2.694 1.00 94.56 140 ALA A N 1
ATOM 1169 C CA . ALA A 1 140 ? -11.345 -1.187 -2.545 1.00 94.56 140 ALA A CA 1
ATOM 1170 C C . ALA A 1 140 ? -11.573 -2.285 -1.492 1.00 94.56 140 ALA A C 1
ATOM 1172 O O . ALA A 1 140 ? -12.478 -2.170 -0.663 1.00 94.56 140 ALA A O 1
ATOM 1173 N N . MET A 1 141 ? -10.720 -3.314 -1.473 1.00 93.94 141 MET A N 1
ATOM 1174 C CA . MET A 1 141 ? -10.748 -4.376 -0.468 1.00 93.94 141 MET A CA 1
ATOM 1175 C C . MET A 1 141 ? -10.527 -3.819 0.940 1.00 93.94 141 MET A C 1
ATOM 1177 O O . MET A 1 141 ? -11.255 -4.184 1.863 1.00 93.94 141 MET A O 1
ATOM 1181 N N . PHE A 1 142 ? -9.578 -2.896 1.116 1.00 93.75 142 PHE A N 1
ATOM 1182 C CA . PHE A 1 142 ? -9.367 -2.234 2.401 1.00 93.75 142 PHE A CA 1
ATOM 1183 C C . PHE A 1 142 ? -10.612 -1.461 2.858 1.00 93.75 142 PHE A C 1
ATOM 1185 O O . PHE A 1 142 ? -11.060 -1.638 3.992 1.00 93.75 142 PHE A O 1
ATOM 1192 N N . ILE A 1 143 ? -11.209 -0.648 1.981 1.00 91.12 143 ILE A N 1
ATOM 1193 C CA . ILE A 1 143 ? -12.433 0.111 2.295 1.00 91.12 143 ILE A CA 1
ATOM 1194 C C . ILE A 1 143 ? -13.582 -0.841 2.648 1.00 91.12 143 ILE A C 1
ATOM 1196 O O . ILE A 1 143 ? -14.353 -0.589 3.577 1.00 91.12 143 ILE A O 1
ATOM 1200 N N . PHE A 1 144 ? -13.692 -1.965 1.941 1.00 91.12 144 PHE A N 1
ATOM 1201 C CA . PHE A 1 144 ? -14.688 -2.987 2.233 1.00 91.12 144 PHE A CA 1
ATOM 1202 C C . PHE A 1 144 ? -14.490 -3.599 3.628 1.00 91.12 144 PHE A C 1
ATOM 1204 O O . PHE A 1 144 ? -15.453 -3.691 4.395 1.00 91.12 144 PHE A O 1
ATOM 1211 N N . ILE A 1 145 ? -13.253 -3.959 3.985 1.00 89.69 145 ILE A N 1
ATOM 1212 C CA . ILE A 1 145 ? -12.894 -4.470 5.317 1.00 89.69 145 ILE A CA 1
ATOM 1213 C C . ILE A 1 145 ? -13.219 -3.427 6.392 1.00 89.69 145 ILE A C 1
ATOM 1215 O O . ILE A 1 145 ? -13.815 -3.770 7.416 1.00 89.69 145 ILE A O 1
ATOM 1219 N N . GLU A 1 146 ? -12.880 -2.160 6.154 1.00 86.94 146 GLU A N 1
ATOM 1220 C CA . GLU A 1 146 ? -13.127 -1.050 7.077 1.00 86.94 146 GLU A CA 1
ATOM 1221 C C . GLU A 1 146 ? -14.611 -0.942 7.455 1.00 86.94 146 GLU A C 1
ATOM 1223 O O . GLU A 1 146 ? -14.952 -0.888 8.646 1.00 86.94 146 GLU A O 1
ATOM 1228 N N . L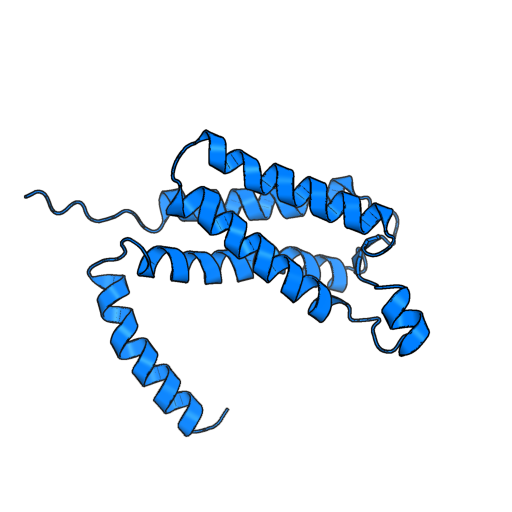YS A 1 147 ? -15.483 -1.014 6.441 1.00 85.12 147 LYS A N 1
ATOM 1229 C CA . LYS A 1 147 ? -16.940 -0.888 6.582 1.00 85.12 147 LYS A CA 1
ATOM 1230 C C . LYS A 1 147 ? -17.590 -2.079 7.293 1.00 85.12 147 LYS A C 1
ATOM 1232 O O . LYS A 1 147 ? -18.622 -1.906 7.950 1.00 85.12 147 LYS A O 1
ATOM 1237 N N . HIS A 1 148 ? -17.011 -3.278 7.183 1.00 84.06 148 HIS A N 1
ATOM 1238 C CA . HIS A 1 148 ? -17.662 -4.516 7.631 1.00 84.06 148 HIS A CA 1
ATOM 1239 C C . HIS A 1 148 ? -17.078 -5.140 8.904 1.00 84.06 148 HIS A C 1
ATOM 1241 O O . HIS A 1 148 ? -17.810 -5.843 9.597 1.00 84.06 148 HIS A O 1
ATOM 1247 N N . THR A 1 149 ? -15.816 -4.879 9.256 1.00 73.81 149 THR A N 1
ATOM 1248 C CA . THR A 1 149 ? -15.105 -5.707 10.256 1.00 73.81 149 THR A CA 1
ATOM 1249 C C . THR A 1 149 ? -15.129 -5.124 11.670 1.00 73.81 149 THR A C 1
ATOM 1251 O O . THR A 1 149 ? -15.257 -5.863 12.642 1.00 73.81 149 THR A O 1
ATOM 1254 N N . ILE A 1 150 ? -15.049 -3.797 11.822 1.00 62.78 150 ILE A N 1
ATOM 1255 C CA . ILE A 1 150 ? -15.041 -3.135 13.139 1.00 62.78 150 ILE A CA 1
ATOM 1256 C C . ILE A 1 150 ? -16.258 -2.217 13.240 1.00 62.78 150 ILE A C 1
ATOM 1258 O O . ILE A 1 150 ? -16.167 -0.989 13.111 1.00 62.78 150 ILE A O 1
ATOM 1262 N N . LYS A 1 151 ? -17.431 -2.817 13.466 1.00 61.25 151 LYS A N 1
ATOM 1263 C CA . LYS A 1 151 ? -18.618 -2.053 13.851 1.00 61.25 151 LYS A CA 1
ATOM 1264 C C . LYS A 1 151 ? -18.543 -1.763 15.350 1.00 61.25 151 LYS A C 1
ATOM 1266 O O . LYS A 1 151 ? -18.403 -2.692 16.140 1.00 61.25 151 LYS A O 1
ATOM 1271 N N . PRO A 1 152 ? -18.589 -0.489 15.757 1.00 56.94 152 PRO A N 1
ATOM 1272 C CA . PRO A 1 152 ? -18.672 -0.159 17.165 1.00 56.94 152 PRO A CA 1
ATOM 1273 C C . PRO A 1 152 ? -19.936 -0.780 17.767 1.00 56.94 152 PRO A C 1
ATOM 1275 O O . PRO A 1 152 ? -21.027 -0.499 17.272 1.00 56.94 152 PRO A O 1
ATOM 1278 N N . GLU A 1 153 ? -19.816 -1.597 18.820 1.00 53.12 153 GLU A N 1
ATOM 1279 C CA . GLU A 1 153 ? -20.979 -1.960 19.634 1.00 53.12 153 GLU A CA 1
ATOM 1280 C C . GLU A 1 153 ? -21.559 -0.663 20.195 1.00 53.12 153 GLU A C 1
ATOM 1282 O O . GLU A 1 153 ? -21.015 -0.051 21.116 1.00 53.12 153 GLU A O 1
ATOM 1287 N N . VAL A 1 154 ? -22.652 -0.193 19.593 1.00 51.12 154 VAL A N 1
ATOM 1288 C CA . VAL A 1 154 ? -23.421 0.918 20.135 1.00 51.12 154 VAL A CA 1
ATOM 1289 C C . VAL A 1 154 ? -23.962 0.425 21.465 1.00 51.12 154 VAL A C 1
ATOM 1291 O O . VAL A 1 154 ? -24.963 -0.286 21.523 1.00 51.12 154 VAL A O 1
ATOM 1294 N N . LYS A 1 155 ? -23.274 0.785 22.549 1.00 41.66 155 LYS A N 1
ATOM 1295 C CA . LYS A 1 155 ? -23.821 0.656 23.888 1.00 41.66 155 LYS A CA 1
ATOM 1296 C C . LYS A 1 155 ? -25.036 1.579 23.911 1.00 41.66 155 LYS A C 1
ATOM 1298 O O . LYS A 1 155 ? -24.873 2.787 24.064 1.00 41.66 155 LYS A O 1
ATOM 1303 N N . LYS A 1 156 ? -26.228 1.020 23.664 1.00 40.41 156 LYS A N 1
ATOM 1304 C CA . LYS A 1 156 ? -27.502 1.685 23.945 1.00 40.41 156 LYS A CA 1
ATOM 1305 C C . LYS A 1 156 ? -27.409 2.140 25.403 1.00 40.41 156 LYS A C 1
ATOM 1307 O O . LYS A 1 156 ? -27.336 1.302 26.301 1.00 40.41 156 LYS A O 1
ATOM 1312 N N . ARG A 1 157 ? -27.243 3.444 25.597 1.00 38.09 157 ARG A N 1
ATOM 1313 C CA . ARG A 1 157 ? -27.464 4.116 26.871 1.00 38.09 157 ARG A CA 1
ATOM 1314 C C . ARG A 1 157 ? -28.869 4.670 26.832 1.00 38.09 157 ARG A C 1
ATOM 1316 O O . ARG A 1 157 ? -29.226 5.197 25.756 1.00 38.09 157 ARG A O 1
#

Foldseek 3Di:
DDPVVVVVVVVVCVVLVCCCVPPCDDPSVLVVLLVVQLCLLLVLQVVCVVVVFKFFDDPVCCVVVNPPVSPCSVVVSVVSNVLSNQLSCQQVPVPDPVSLCVSLVVLLVVLVVCVVNVRMDGDDPRDSVVSSVSSVVSSVVSSVCSVPPDDPPPPPD

pLDDT: mean 83.0, std 13.03, range [38.09, 95.88]

Radius of gyration: 18.63 Å; chains: 1; bounding box: 53×25×49 Å

Secondary structure (DSSP, 8-state):
--HHHHHHHHHHHHHHHHHHHH---THHHHHHHHHHHHHHHHTHHHHHHHTTSEEE--HHHHHHHGGGG--THHHHHHHHHHHHHHHHIIIIIS--GGGGGHHHHHHHHHHHHHHHTT-EEE-TT--HHHHHHHHHHHHHHHHHHHHHH--------

Sequence (157 aa):
MTFITVVLFLSVANKWFPKMNKRCYGLTRAIIYYFVAMIIIHTPAPILLLLGKQYYQISVINNLLGDLYRSSITIIFFYHLVESFLLVLFTCILKKWYWEILPFIISIAAQSIFAKMHILIMEDGWNLVYTLFIYEIFIAMFIFIEKHTIKPEVKKR